Protein AF-A0A961RL19-F1 (afdb_monomer_lite)

Sequence (137 aa):
RSGDDAFRLDCMAASASDFARRLMLYKLRSKVDLSVEEQAEASVSWDMDPPGEDSLRDSRFAGVDVWRHYGAPEGGDDAGAWTALRIAHGVAEAGVDYEEGDAFPHDAGLDQTGGVSFRKGCFVGQEVVSRMQHRGT

pLDDT: mean 89.31, std 7.92, range [49.59, 96.88]

Structure (mmCIF, N/CA/C/O backbone):
data_AF-A0A961RL19-F1
#
_entry.id   AF-A0A961RL19-F1
#
loop_
_atom_site.group_PDB
_atom_site.id
_atom_site.type_symbol
_atom_site.label_atom_id
_atom_site.label_alt_id
_atom_site.label_comp_id
_atom_site.label_asym_id
_atom_site.label_entity_id
_atom_site.label_seq_id
_atom_site.pdbx_PDB_ins_code
_atom_site.Cartn_x
_atom_site.Cartn_y
_atom_site.Cartn_z
_atom_site.occupancy
_atom_site.B_iso_or_equiv
_atom_site.auth_seq_id
_atom_site.auth_comp_id
_atom_site.auth_asym_id
_atom_site.auth_atom_id
_atom_site.pdbx_PDB_model_num
ATOM 1 N N . ARG A 1 1 ? 7.633 -0.359 8.067 1.00 81.50 1 ARG A N 1
ATOM 2 C CA . ARG A 1 1 ? 7.845 0.252 9.407 1.00 81.50 1 ARG A CA 1
ATOM 3 C C . ARG A 1 1 ? 8.944 1.288 9.260 1.00 81.50 1 ARG A C 1
ATOM 5 O O . ARG A 1 1 ? 9.746 1.126 8.355 1.00 81.50 1 ARG A O 1
ATOM 12 N N . SER A 1 2 ? 8.958 2.332 10.078 1.00 83.50 2 SER A N 1
ATOM 13 C CA . SER A 1 2 ? 10.000 3.362 10.061 1.00 83.50 2 SER A CA 1
ATOM 14 C C . SER A 1 2 ? 10.554 3.477 11.476 1.00 83.50 2 SER A C 1
ATOM 16 O O . SER A 1 2 ? 9.979 4.179 12.300 1.00 83.50 2 SER A O 1
ATOM 18 N N . GLY A 1 3 ? 11.613 2.724 11.777 1.00 86.88 3 GLY A N 1
ATOM 19 C CA . GLY A 1 3 ? 12.056 2.507 13.157 1.00 86.88 3 GLY A CA 1
ATOM 20 C C . GLY A 1 3 ? 11.049 1.696 13.985 1.00 86.88 3 GLY A C 1
ATOM 21 O O . GLY A 1 3 ? 10.224 0.957 13.432 1.00 86.88 3 GLY A O 1
ATOM 22 N N . ASP A 1 4 ? 11.122 1.846 15.308 1.00 90.06 4 ASP A N 1
ATOM 23 C CA . ASP A 1 4 ? 10.375 1.013 16.261 1.00 90.06 4 ASP A CA 1
ATOM 24 C C . ASP A 1 4 ? 8.937 1.497 16.509 1.00 90.06 4 ASP A C 1
ATOM 26 O O . ASP A 1 4 ? 8.025 0.676 16.630 1.00 90.06 4 ASP A O 1
ATOM 30 N N . ASP A 1 5 ? 8.719 2.817 16.498 1.00 93.94 5 ASP A N 1
ATOM 31 C CA . ASP A 1 5 ? 7.471 3.452 16.954 1.00 93.94 5 ASP A CA 1
ATOM 32 C C . ASP A 1 5 ? 6.697 4.196 15.849 1.00 93.94 5 ASP A C 1
ATOM 34 O O . ASP A 1 5 ? 5.735 4.912 16.134 1.00 93.94 5 ASP A O 1
ATOM 38 N N . ALA A 1 6 ? 7.081 4.039 14.576 1.00 92.69 6 ALA A N 1
ATOM 39 C CA . ALA A 1 6 ? 6.427 4.736 13.468 1.00 92.69 6 ALA A CA 1
ATOM 40 C C . ALA A 1 6 ? 6.174 3.862 12.231 1.00 92.69 6 ALA A C 1
ATOM 42 O O . ALA A 1 6 ? 6.839 2.858 11.944 1.00 92.69 6 ALA A O 1
ATOM 43 N N . PHE A 1 7 ? 5.183 4.288 11.449 1.00 92.19 7 PHE A N 1
ATOM 44 C CA . PHE A 1 7 ? 4.818 3.696 10.168 1.00 92.19 7 PHE A CA 1
ATOM 45 C C . PHE A 1 7 ? 4.833 4.771 9.086 1.00 92.19 7 PHE A C 1
ATOM 47 O O . PHE A 1 7 ? 4.373 5.885 9.313 1.00 92.19 7 PHE A O 1
ATOM 54 N N . ARG A 1 8 ? 5.324 4.403 7.900 1.00 90.12 8 ARG A N 1
ATOM 55 C CA . ARG A 1 8 ? 5.086 5.144 6.660 1.00 90.12 8 ARG A CA 1
ATOM 56 C C . ARG A 1 8 ? 3.966 4.445 5.907 1.00 90.12 8 ARG A C 1
ATOM 58 O O . ARG A 1 8 ? 3.960 3.213 5.842 1.00 90.12 8 ARG A O 1
ATOM 65 N N . LEU A 1 9 ? 3.026 5.230 5.400 1.00 91.12 9 LEU A N 1
ATOM 66 C CA . LEU A 1 9 ? 1.918 4.756 4.584 1.00 91.12 9 LEU A CA 1
ATOM 67 C C . LEU A 1 9 ? 2.131 5.298 3.175 1.00 91.12 9 LEU A C 1
ATOM 69 O O . LEU A 1 9 ? 2.143 6.510 2.985 1.00 91.12 9 LEU A O 1
ATOM 73 N N . ASP A 1 10 ? 2.336 4.390 2.230 1.00 89.19 10 ASP A N 1
ATOM 74 C CA . ASP A 1 10 ? 2.457 4.703 0.810 1.00 89.19 10 ASP A CA 1
ATOM 75 C C . ASP A 1 10 ? 1.059 4.739 0.178 1.00 89.19 10 ASP A C 1
ATOM 77 O O . ASP A 1 10 ? 0.234 3.854 0.428 1.00 89.19 10 ASP A O 1
ATOM 81 N N . CYS A 1 11 ? 0.775 5.792 -0.585 1.00 89.19 11 CYS A N 1
ATOM 82 C CA . CYS A 1 11 ? -0.478 5.975 -1.308 1.00 89.19 11 CYS A CA 1
ATOM 83 C C . CYS A 1 11 ? -0.279 6.920 -2.499 1.00 89.19 11 CYS A C 1
ATOM 85 O O . CYS A 1 11 ? 0.706 7.656 -2.572 1.00 89.19 11 CYS A O 1
ATOM 87 N N . MET A 1 12 ? -1.248 6.932 -3.416 1.00 88.25 12 MET A N 1
ATOM 88 C CA . MET A 1 12 ? -1.246 7.862 -4.543 1.00 88.25 12 MET A CA 1
ATOM 89 C C . MET A 1 12 ? -1.200 9.315 -4.055 1.00 88.25 12 MET A C 1
ATOM 91 O O . MET A 1 12 ? -1.954 9.716 -3.165 1.00 88.25 12 MET A O 1
ATOM 95 N N . ALA A 1 13 ? -0.355 10.127 -4.694 1.00 87.56 13 ALA A N 1
ATOM 96 C CA . ALA A 1 13 ? -0.167 11.536 -4.347 1.00 87.56 13 ALA A CA 1
ATOM 97 C C . ALA A 1 13 ? -1.485 12.329 -4.351 1.00 87.56 13 ALA A C 1
ATOM 99 O O . ALA A 1 13 ? -1.741 13.131 -3.453 1.00 87.56 13 ALA A O 1
ATOM 100 N N . ALA A 1 14 ? -2.351 12.056 -5.332 1.00 88.12 14 ALA A N 1
ATOM 101 C CA . ALA A 1 14 ? -3.667 12.682 -5.450 1.00 88.12 14 ALA A CA 1
ATOM 102 C C . ALA A 1 14 ? -4.587 12.378 -4.249 1.00 88.12 14 ALA A C 1
ATOM 104 O O . ALA A 1 14 ? -5.420 13.208 -3.881 1.00 88.12 14 ALA A O 1
ATOM 105 N N . SER A 1 15 ? -4.398 11.228 -3.600 1.00 89.50 15 SER A N 1
ATOM 106 C CA . SER A 1 15 ? -5.262 10.712 -2.534 1.00 89.50 15 SER A CA 1
ATOM 107 C C . SER A 1 15 ? -4.730 11.018 -1.134 1.00 89.50 15 SER A C 1
ATOM 109 O O . SER A 1 15 ? -5.484 10.956 -0.161 1.00 89.50 15 SER A O 1
ATOM 111 N N . ALA A 1 16 ? -3.456 11.406 -1.006 1.00 90.56 16 ALA A N 1
ATOM 112 C CA . ALA A 1 16 ? -2.783 11.611 0.278 1.00 90.56 16 ALA A CA 1
ATOM 113 C C . ALA A 1 16 ? -3.530 12.580 1.212 1.00 90.56 16 ALA A C 1
ATOM 115 O O . ALA A 1 16 ? -3.692 12.311 2.405 1.00 90.56 16 ALA A O 1
ATOM 116 N N . SER A 1 17 ? -4.038 13.693 0.671 1.00 90.81 17 SER A N 1
ATOM 117 C CA . SER A 1 17 ? -4.744 14.706 1.467 1.00 90.81 17 SER A CA 1
ATOM 118 C C . SER A 1 17 ? -6.090 14.210 2.013 1.00 90.81 17 SER A C 1
ATOM 120 O O . SER A 1 17 ? -6.404 14.435 3.187 1.00 90.81 17 SER A O 1
ATOM 122 N N . ASP A 1 18 ? -6.880 13.508 1.194 1.00 92.12 18 ASP A N 1
ATOM 123 C CA . ASP A 1 18 ? -8.162 12.949 1.627 1.00 92.12 18 ASP A CA 1
ATOM 124 C C . ASP A 1 18 ? -7.952 11.767 2.577 1.00 92.12 18 ASP A C 1
ATOM 126 O O . ASP A 1 18 ? -8.620 11.670 3.608 1.00 92.12 18 ASP A O 1
ATOM 130 N N . PHE A 1 19 ? -6.954 10.924 2.303 1.00 92.19 19 PHE A N 1
ATOM 131 C CA . PHE A 1 19 ? -6.573 9.824 3.179 1.00 92.19 19 PHE A CA 1
ATOM 132 C C . PHE A 1 19 ? -6.173 10.320 4.576 1.00 92.19 19 PHE A C 1
ATOM 134 O O . PHE A 1 19 ? -6.718 9.846 5.579 1.00 92.19 19 PHE A O 1
ATOM 141 N N . ALA A 1 20 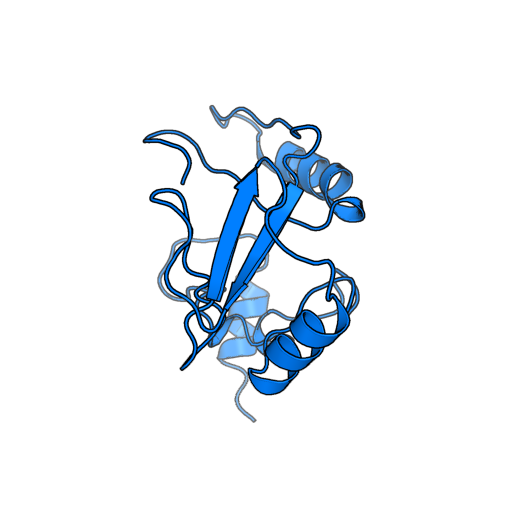? -5.313 11.341 4.662 1.00 93.25 20 ALA A N 1
ATOM 142 C CA . ALA A 1 20 ? -4.931 11.959 5.931 1.00 93.25 20 ALA A CA 1
ATOM 143 C C . ALA A 1 20 ? -6.144 12.541 6.676 1.00 93.25 20 ALA A C 1
ATOM 145 O O . ALA A 1 20 ? -6.303 12.313 7.879 1.00 93.25 20 ALA A O 1
ATOM 146 N N . ARG A 1 21 ? -7.049 13.230 5.966 1.00 93.19 21 ARG A N 1
ATOM 147 C CA . ARG A 1 21 ? -8.294 13.759 6.545 1.00 93.19 21 ARG A CA 1
ATOM 148 C C . ARG A 1 21 ? -9.162 12.645 7.135 1.00 93.19 21 ARG A C 1
ATOM 150 O O . ARG A 1 21 ? -9.652 12.792 8.254 1.00 93.19 21 ARG A O 1
ATOM 157 N N . ARG A 1 22 ? -9.331 11.523 6.426 1.00 93.38 22 ARG A N 1
ATOM 158 C CA . ARG A 1 22 ? -10.093 10.364 6.923 1.00 93.38 22 ARG A CA 1
ATOM 159 C C . ARG A 1 22 ? -9.450 9.762 8.169 1.00 93.38 22 ARG A C 1
ATOM 161 O O . ARG A 1 22 ? -10.167 9.482 9.124 1.00 93.38 22 ARG A O 1
ATOM 168 N N . LEU A 1 23 ? -8.123 9.621 8.212 1.00 94.06 23 LEU A N 1
ATOM 169 C CA . LEU A 1 23 ? -7.415 9.139 9.407 1.00 94.06 23 LEU A CA 1
ATOM 170 C C . LEU A 1 23 ? -7.617 10.064 10.618 1.00 94.06 23 LEU A C 1
ATOM 172 O O . LEU A 1 23 ? -7.813 9.575 11.733 1.00 94.06 23 LEU A O 1
ATOM 176 N N . MET A 1 24 ? -7.647 11.387 10.415 1.00 93.31 24 MET A N 1
ATOM 177 C CA . MET A 1 24 ? -7.900 12.351 11.496 1.00 93.31 24 MET A CA 1
ATOM 178 C C . MET A 1 24 ? -9.271 12.158 12.159 1.00 93.31 24 MET A C 1
ATOM 180 O O . MET A 1 24 ? -9.370 12.330 13.375 1.00 93.31 24 MET A O 1
ATOM 184 N N . LEU A 1 25 ? -10.301 11.733 11.414 1.00 92.00 25 LEU A N 1
ATOM 185 C CA . LEU A 1 25 ? -11.626 11.426 11.980 1.00 92.00 25 LEU A CA 1
ATOM 186 C C . LEU A 1 25 ? -11.561 10.312 13.040 1.00 92.00 25 LEU A C 1
ATOM 188 O O . LEU A 1 25 ? -12.334 10.324 13.997 1.00 92.00 25 LEU A O 1
ATOM 192 N N . TYR A 1 26 ? -10.617 9.377 12.899 1.00 91.31 26 TYR A N 1
ATOM 193 C CA . TYR A 1 26 ? -10.450 8.226 13.791 1.00 91.31 26 TYR A CA 1
ATOM 194 C C . TYR A 1 26 ? -9.340 8.407 14.844 1.00 91.31 26 TYR A C 1
ATOM 196 O O . TYR A 1 26 ? -9.173 7.544 15.707 1.00 91.31 26 TYR A O 1
ATOM 204 N N . LYS A 1 27 ? -8.598 9.525 14.836 1.00 91.38 27 LYS A N 1
ATOM 205 C CA . LYS A 1 27 ? -7.499 9.797 15.789 1.00 91.38 27 LYS A CA 1
ATOM 206 C C . LYS A 1 27 ? -7.985 10.150 17.207 1.00 91.38 27 LYS A C 1
ATOM 208 O O . LYS A 1 27 ? -7.171 10.212 18.124 1.00 91.38 27 LYS A O 1
ATOM 213 N N . LEU A 1 28 ? -9.279 10.394 17.438 1.00 88.62 28 LEU A N 1
ATOM 214 C CA . LEU A 1 28 ? -9.781 10.931 18.713 1.00 88.62 28 LEU A CA 1
ATOM 215 C C . LEU A 1 28 ? -9.279 10.138 19.941 1.00 88.62 28 LEU A C 1
ATOM 217 O O . LEU A 1 28 ? -9.651 8.986 20.150 1.00 88.62 28 LEU A O 1
ATOM 221 N N . ARG A 1 29 ? -8.482 10.807 20.792 1.00 89.75 29 ARG A N 1
ATOM 222 C CA . ARG A 1 29 ? -7.814 10.272 22.003 1.00 89.75 29 ARG A CA 1
ATOM 223 C C . ARG A 1 29 ? -6.699 9.240 21.765 1.00 89.75 29 ARG A C 1
ATOM 225 O O . ARG A 1 29 ? -6.123 8.754 22.736 1.00 89.75 29 ARG A O 1
ATOM 232 N N . SER A 1 30 ? -6.342 8.954 20.519 1.00 93.06 30 SER A N 1
ATOM 233 C CA . SER A 1 30 ? -5.154 8.171 20.175 1.00 93.06 30 SER A CA 1
ATOM 234 C C . SER A 1 30 ? -3.896 9.032 20.286 1.00 93.06 30 SER A C 1
ATOM 236 O O . SER A 1 30 ? -3.834 10.137 19.746 1.00 93.06 30 SER A O 1
ATOM 238 N N . LYS A 1 31 ? -2.872 8.515 20.972 1.00 93.75 31 LYS A N 1
ATOM 239 C CA . LYS A 1 31 ? -1.545 9.142 21.072 1.00 93.75 31 LYS A CA 1
ATOM 240 C C . LYS A 1 31 ? -0.713 8.820 19.827 1.00 93.75 31 LYS A C 1
ATOM 242 O O . LYS A 1 31 ? 0.227 8.040 19.898 1.00 93.75 31 LYS A O 1
ATOM 247 N N . VAL A 1 32 ? -1.124 9.352 18.682 1.00 94.06 32 VAL A N 1
ATOM 248 C CA . VAL A 1 32 ? -0.442 9.165 17.396 1.00 94.06 32 VAL A CA 1
ATOM 249 C C . VAL A 1 32 ? -0.384 10.489 16.661 1.00 94.06 32 VAL A C 1
ATOM 251 O O . VAL A 1 32 ? -1.381 11.208 16.638 1.00 94.06 32 VAL A O 1
ATOM 254 N N . ASP A 1 33 ? 0.743 10.809 16.041 1.00 92.88 33 ASP A N 1
ATOM 255 C CA . ASP A 1 33 ? 0.875 11.967 15.162 1.00 92.88 33 ASP A CA 1
ATOM 256 C C . ASP A 1 33 ? 0.759 11.547 13.699 1.00 92.88 33 ASP A C 1
ATOM 258 O O . ASP A 1 33 ? 1.154 10.449 13.318 1.00 92.88 33 ASP A O 1
ATOM 262 N N . LEU A 1 34 ? 0.112 12.401 12.906 1.00 92.88 34 LEU A N 1
ATOM 263 C CA . LEU A 1 34 ? -0.155 12.169 11.492 1.00 92.88 34 LEU A CA 1
ATOM 264 C C . LEU A 1 34 ? 0.399 13.369 10.731 1.00 92.88 34 LEU A C 1
ATOM 266 O O . LEU A 1 34 ? -0.053 14.493 10.958 1.00 92.88 34 LEU A O 1
ATOM 270 N N . SER A 1 35 ? 1.354 13.124 9.846 1.00 90.81 35 SER A N 1
ATOM 271 C CA . SER A 1 35 ? 1.907 14.105 8.918 1.00 90.81 35 SER A CA 1
ATOM 272 C C . SER A 1 35 ? 1.796 13.567 7.496 1.00 90.81 35 SER A C 1
ATOM 274 O O . SER A 1 35 ? 1.872 12.360 7.266 1.00 90.81 35 SER A O 1
ATOM 276 N N . VAL A 1 36 ? 1.583 14.477 6.548 1.00 89.06 36 VAL A N 1
ATOM 277 C CA . VAL A 1 36 ? 1.810 14.207 5.128 1.00 89.06 36 VAL A CA 1
ATOM 278 C C . VAL A 1 36 ? 3.190 14.769 4.826 1.00 89.06 36 VAL A C 1
ATOM 280 O O . VAL A 1 36 ? 3.419 15.959 5.030 1.00 89.06 36 VAL A O 1
ATOM 283 N N . GLU A 1 37 ? 4.110 13.905 4.422 1.00 82.50 37 GLU A N 1
ATOM 284 C CA . GLU A 1 37 ? 5.446 14.305 3.981 1.00 82.50 37 GLU A CA 1
ATOM 285 C C . GLU A 1 37 ? 5.342 14.800 2.528 1.00 82.50 37 GLU A C 1
ATOM 287 O O . GLU A 1 37 ? 4.740 14.118 1.693 1.00 82.50 37 GLU A O 1
ATOM 292 N N . GLU A 1 38 ? 5.907 15.970 2.211 1.00 70.31 38 GLU A N 1
ATOM 293 C CA . GLU A 1 38 ? 6.103 16.369 0.809 1.00 70.31 38 GLU A CA 1
ATOM 294 C C . GLU A 1 38 ? 7.153 15.431 0.185 1.00 70.31 38 GLU A C 1
ATOM 296 O O . GLU A 1 38 ? 8.207 15.186 0.769 1.00 70.31 38 GLU A O 1
ATOM 301 N N . GLN A 1 39 ? 6.791 14.816 -0.942 1.00 66.44 39 GLN A N 1
ATOM 302 C CA . GLN A 1 39 ? 7.215 13.474 -1.358 1.00 66.44 39 GLN A CA 1
ATOM 303 C C . GLN A 1 39 ? 8.728 13.202 -1.372 1.00 66.44 39 GLN A C 1
ATOM 305 O O . GLN A 1 39 ? 9.488 13.833 -2.102 1.00 66.44 39 GLN A O 1
ATOM 310 N N . ALA A 1 40 ? 9.127 12.123 -0.691 1.00 63.31 40 ALA A N 1
ATOM 311 C CA . ALA A 1 40 ? 10.192 11.272 -1.207 1.00 63.31 40 ALA A CA 1
ATOM 312 C C . ALA A 1 40 ? 9.639 10.556 -2.446 1.00 63.31 40 ALA A C 1
ATOM 314 O O . ALA A 1 40 ? 8.551 9.976 -2.377 1.00 63.31 40 ALA A O 1
ATOM 315 N N . GLU A 1 41 ? 10.343 10.615 -3.573 1.00 75.56 41 GLU A N 1
ATOM 316 C CA . GLU A 1 41 ? 9.932 9.867 -4.755 1.00 75.56 41 GLU A CA 1
ATOM 317 C C . GLU A 1 41 ? 9.985 8.368 -4.436 1.00 75.56 41 GLU A C 1
ATOM 319 O O . GLU A 1 41 ? 10.915 7.866 -3.795 1.00 75.56 41 GLU A O 1
ATOM 324 N N . ALA A 1 42 ? 8.926 7.658 -4.818 1.00 84.69 42 ALA A N 1
ATOM 325 C CA . ALA A 1 42 ? 8.875 6.214 -4.700 1.00 84.69 42 ALA A CA 1
ATOM 326 C C . ALA A 1 42 ? 9.333 5.615 -6.027 1.00 84.69 42 ALA A C 1
ATOM 328 O O . ALA A 1 42 ? 8.814 5.974 -7.083 1.00 84.69 42 ALA A O 1
ATOM 329 N N . SER A 1 43 ? 10.287 4.694 -5.972 1.00 88.50 43 SER A N 1
ATOM 330 C CA . SER A 1 43 ? 10.707 3.914 -7.132 1.00 88.50 43 SER A CA 1
ATOM 331 C C . SER A 1 43 ? 10.507 2.428 -6.872 1.00 88.50 43 SER A C 1
ATOM 333 O O . SER A 1 43 ? 10.406 1.967 -5.729 1.00 88.50 43 SER A O 1
ATOM 335 N N . VAL A 1 44 ? 10.405 1.679 -7.962 1.00 91.56 44 VAL A N 1
ATOM 336 C CA . VAL A 1 44 ? 10.240 0.231 -7.950 1.00 91.56 44 VAL A CA 1
ATOM 337 C C . VAL A 1 44 ? 11.333 -0.400 -8.792 1.00 91.56 44 VAL A C 1
ATOM 339 O O . VAL A 1 44 ? 11.693 0.123 -9.844 1.00 91.56 44 VAL A O 1
ATOM 342 N N . SER A 1 45 ? 11.850 -1.534 -8.338 1.00 91.81 45 SER A N 1
ATOM 343 C CA . SER A 1 45 ? 12.765 -2.361 -9.118 1.00 91.81 45 SER A CA 1
ATOM 344 C C . SER A 1 45 ? 12.320 -3.817 -9.096 1.00 91.81 45 SER A C 1
ATOM 346 O O . SER A 1 45 ? 11.715 -4.286 -8.132 1.00 91.81 45 SER A O 1
ATOM 348 N N . TRP A 1 46 ? 12.595 -4.527 -10.182 1.00 93.00 46 TRP A N 1
ATOM 349 C CA . TRP A 1 46 ? 12.303 -5.947 -10.352 1.00 93.00 46 TRP A CA 1
ATOM 350 C C . TRP A 1 46 ? 13.387 -6.575 -11.232 1.00 93.00 46 TRP A C 1
ATOM 352 O O . TRP A 1 46 ? 14.157 -5.856 -11.869 1.00 93.00 46 TRP A O 1
ATOM 362 N N . ASP A 1 47 ? 13.480 -7.906 -11.230 1.00 86.12 47 ASP A N 1
ATOM 363 C CA . ASP A 1 47 ? 14.511 -8.676 -11.954 1.00 86.12 47 ASP A CA 1
ATOM 364 C C . ASP A 1 47 ? 15.963 -8.306 -11.593 1.00 86.12 47 ASP A C 1
ATOM 366 O O . ASP A 1 47 ? 16.904 -8.542 -12.353 1.00 86.12 47 ASP A O 1
ATOM 370 N N . MET A 1 48 ? 16.158 -7.741 -10.404 1.00 83.00 48 MET A N 1
ATOM 371 C CA . MET A 1 48 ? 17.462 -7.366 -9.878 1.00 83.00 48 MET A CA 1
ATOM 372 C C . MET A 1 48 ? 17.496 -7.498 -8.357 1.00 83.00 48 MET A C 1
ATOM 374 O O . MET A 1 48 ? 16.459 -7.480 -7.687 1.00 83.00 48 MET A O 1
ATOM 378 N N . ASP A 1 49 ? 18.709 -7.622 -7.824 1.00 83.19 49 ASP A N 1
ATOM 379 C CA . ASP A 1 49 ? 18.949 -7.587 -6.385 1.00 83.19 49 ASP A CA 1
ATOM 380 C C . ASP A 1 49 ? 18.474 -6.249 -5.786 1.00 83.19 49 ASP A C 1
ATOM 382 O O . ASP A 1 49 ? 18.447 -5.229 -6.488 1.00 83.19 49 ASP A O 1
ATOM 386 N N . PRO A 1 50 ? 18.087 -6.226 -4.495 1.00 80.81 50 PRO A N 1
ATOM 387 C CA . PRO A 1 50 ? 17.678 -4.994 -3.837 1.00 80.81 50 PRO A CA 1
ATOM 388 C C . PRO A 1 50 ? 18.810 -3.951 -3.924 1.00 80.81 50 PRO A C 1
ATOM 390 O O . PRO A 1 50 ? 19.931 -4.240 -3.498 1.00 80.81 50 PRO A O 1
ATOM 393 N N . PRO A 1 51 ? 18.548 -2.743 -4.457 1.00 74.69 51 PRO A N 1
ATOM 394 C CA . PRO A 1 51 ? 19.562 -1.708 -4.642 1.00 74.69 51 PRO A CA 1
ATOM 395 C C . PRO A 1 51 ? 20.132 -1.156 -3.326 1.00 74.69 51 PRO A C 1
ATOM 397 O O . PRO A 1 51 ? 21.204 -0.557 -3.346 1.00 74.69 51 PRO A O 1
ATOM 400 N N . GLY A 1 52 ? 19.474 -1.370 -2.178 1.00 79.94 52 GLY A N 1
ATOM 401 C CA . GLY A 1 52 ? 19.988 -0.936 -0.879 1.00 79.94 52 GLY A CA 1
ATOM 402 C C . GLY A 1 52 ? 19.410 -1.694 0.316 1.00 79.94 52 GLY A C 1
ATOM 403 O O . GLY A 1 52 ? 18.460 -2.465 0.197 1.00 79.94 52 GLY A O 1
ATOM 404 N N . GLU A 1 53 ? 19.980 -1.454 1.501 1.00 79.81 53 GLU A N 1
ATOM 405 C CA . GLU A 1 53 ? 19.534 -2.085 2.758 1.00 79.81 53 GLU A CA 1
ATOM 406 C C . GLU A 1 53 ? 18.106 -1.674 3.161 1.00 79.81 53 GLU A C 1
ATOM 408 O O . GLU A 1 53 ? 17.402 -2.443 3.814 1.00 79.81 53 GLU A O 1
ATOM 413 N N . ASP A 1 54 ? 17.658 -0.493 2.723 1.00 85.12 54 ASP A N 1
ATOM 414 C CA . ASP A 1 54 ? 16.319 0.043 2.997 1.00 85.12 54 ASP A CA 1
ATOM 415 C C . ASP A 1 54 ? 15.256 -0.397 1.968 1.00 85.12 54 ASP A C 1
ATOM 417 O O . ASP A 1 54 ? 14.092 0.007 2.061 1.00 85.12 54 ASP A O 1
ATOM 421 N N . SER A 1 55 ? 15.625 -1.227 0.985 1.00 89.00 55 SER A N 1
ATOM 422 C CA . SER A 1 55 ? 14.696 -1.752 -0.018 1.00 89.00 55 SER A CA 1
ATOM 423 C C . SER A 1 55 ? 13.622 -2.631 0.628 1.00 89.00 55 SER A C 1
ATOM 425 O O . SER A 1 55 ? 13.906 -3.631 1.290 1.00 89.00 55 SER A O 1
ATOM 427 N N . LEU A 1 56 ? 12.353 -2.292 0.398 1.00 91.00 56 LEU A N 1
ATOM 428 C CA . LEU A 1 56 ? 11.221 -3.041 0.941 1.00 91.00 56 LEU A CA 1
ATOM 429 C C . LEU A 1 56 ? 10.660 -3.993 -0.109 1.00 91.00 56 LEU A C 1
ATOM 431 O O . LEU A 1 56 ? 10.220 -3.559 -1.170 1.00 91.00 56 LEU A O 1
ATOM 435 N N . ARG A 1 57 ? 10.611 -5.290 0.197 1.00 92.31 57 ARG A N 1
ATOM 436 C CA . ARG A 1 57 ? 9.982 -6.273 -0.694 1.00 92.31 57 ARG A CA 1
ATOM 437 C C . ARG A 1 57 ? 8.482 -5.996 -0.829 1.00 92.31 57 ARG A C 1
ATOM 439 O O . ARG A 1 57 ? 7.776 -5.926 0.180 1.00 92.31 57 ARG A O 1
ATOM 446 N N . ASP A 1 58 ? 7.990 -5.882 -2.058 1.00 93.88 58 ASP A N 1
ATOM 447 C CA . ASP A 1 58 ? 6.567 -5.737 -2.354 1.00 93.88 58 ASP A CA 1
ATOM 448 C C . ASP A 1 58 ? 5.885 -7.109 -2.288 1.00 93.88 58 ASP A C 1
ATOM 450 O O . ASP A 1 58 ? 5.993 -7.938 -3.191 1.00 93.88 58 ASP A O 1
ATOM 454 N N . SER A 1 59 ? 5.170 -7.361 -1.192 1.00 92.56 59 SER A N 1
ATOM 455 C CA . SER A 1 59 ? 4.514 -8.648 -0.947 1.00 92.56 59 SER A CA 1
ATOM 456 C C . SER A 1 59 ? 3.309 -8.920 -1.848 1.00 92.56 59 SER A C 1
ATOM 458 O O . SER A 1 59 ? 2.745 -10.010 -1.764 1.00 92.56 59 SER A O 1
ATOM 460 N N . ARG A 1 60 ? 2.884 -7.957 -2.681 1.00 94.62 60 ARG A N 1
ATOM 461 C CA . ARG A 1 60 ? 1.770 -8.153 -3.620 1.00 94.62 60 ARG A CA 1
ATOM 462 C C . ARG A 1 60 ? 2.148 -9.086 -4.766 1.00 94.62 60 ARG A C 1
ATOM 464 O O . ARG A 1 60 ? 1.270 -9.714 -5.346 1.00 94.62 60 ARG A O 1
ATOM 471 N N . PHE A 1 61 ? 3.438 -9.199 -5.074 1.00 94.88 61 PHE A N 1
ATOM 472 C CA . PHE A 1 61 ? 3.928 -10.017 -6.172 1.00 94.88 61 PHE A CA 1
ATOM 473 C C . PHE A 1 61 ? 4.307 -11.420 -5.700 1.00 94.88 61 PHE A C 1
ATOM 475 O O . PHE A 1 61 ? 5.182 -11.612 -4.855 1.00 94.88 61 PHE A O 1
ATOM 482 N N . ALA A 1 62 ? 3.658 -12.424 -6.287 1.00 89.44 62 ALA A N 1
ATOM 483 C CA . ALA A 1 62 ? 4.041 -13.820 -6.137 1.00 89.44 62 ALA A CA 1
ATOM 484 C C . ALA A 1 62 ? 4.940 -14.251 -7.307 1.00 89.44 62 ALA A C 1
ATOM 486 O O . ALA A 1 62 ? 4.624 -13.996 -8.470 1.00 89.44 62 ALA A O 1
ATOM 487 N N . GLY A 1 63 ? 6.040 -14.944 -7.000 1.00 89.12 63 GLY A N 1
ATOM 488 C CA . GLY A 1 63 ? 6.921 -15.563 -8.002 1.00 89.12 63 GLY A CA 1
ATOM 489 C C . GLY A 1 63 ? 7.930 -14.630 -8.678 1.00 89.12 63 GLY A C 1
ATOM 490 O O . GLY A 1 63 ? 8.742 -15.116 -9.457 1.00 89.12 63 GLY A O 1
ATOM 491 N N . VAL A 1 64 ? 7.917 -13.336 -8.357 1.00 93.50 64 VAL A N 1
ATOM 492 C CA . VAL A 1 64 ? 8.917 -12.351 -8.787 1.00 93.50 64 VAL A CA 1
ATOM 493 C C . VAL A 1 64 ? 9.295 -11.480 -7.594 1.00 93.50 64 VAL A C 1
ATOM 495 O O . VAL A 1 64 ? 8.442 -11.143 -6.770 1.00 93.50 64 VAL A O 1
ATOM 498 N N . ASP A 1 65 ? 10.577 -11.147 -7.483 1.00 93.44 65 ASP A N 1
ATOM 499 C CA . ASP A 1 65 ? 11.053 -10.222 -6.464 1.00 93.44 65 ASP A CA 1
ATOM 500 C C . ASP A 1 65 ? 10.920 -8.791 -6.978 1.00 93.44 65 ASP A C 1
ATOM 502 O O . ASP A 1 65 ? 11.606 -8.369 -7.908 1.00 93.44 65 ASP A O 1
ATOM 506 N N . VAL A 1 66 ? 9.993 -8.062 -6.360 1.00 95.00 66 VAL A N 1
ATOM 507 C CA . VAL A 1 66 ? 9.769 -6.636 -6.589 1.00 95.00 66 VAL A CA 1
ATOM 508 C C . VAL A 1 66 ? 10.145 -5.891 -5.321 1.00 95.00 66 VAL A C 1
ATOM 510 O O . VAL A 1 66 ? 9.751 -6.277 -4.216 1.00 95.00 66 VAL A O 1
ATOM 513 N N . TRP A 1 67 ? 10.892 -4.809 -5.480 1.00 93.62 67 TRP A N 1
ATOM 514 C CA . TRP A 1 67 ? 11.388 -3.984 -4.392 1.00 93.62 67 TRP A CA 1
ATOM 515 C C . TRP A 1 67 ? 10.881 -2.554 -4.537 1.00 93.62 67 TRP A C 1
ATOM 517 O O . TRP A 1 67 ? 10.862 -2.002 -5.633 1.00 93.62 67 TRP A O 1
ATOM 527 N N . ARG A 1 68 ? 10.480 -1.957 -3.415 1.00 91.69 68 ARG A N 1
ATOM 528 C CA . ARG A 1 68 ? 10.080 -0.556 -3.281 1.00 91.69 68 ARG A CA 1
ATOM 529 C C . ARG A 1 68 ? 11.171 0.232 -2.578 1.00 91.69 68 ARG A C 1
ATOM 531 O O . ARG A 1 68 ? 11.675 -0.208 -1.540 1.00 91.69 68 ARG A O 1
ATOM 538 N N . HIS A 1 69 ? 11.437 1.426 -3.090 1.00 88.06 69 HIS A N 1
ATOM 539 C CA . HIS A 1 69 ? 12.420 2.363 -2.551 1.00 88.06 69 HIS A CA 1
ATOM 540 C C . HIS A 1 69 ? 11.761 3.718 -2.355 1.00 88.06 69 HIS A C 1
ATOM 542 O O . HIS A 1 69 ? 10.938 4.135 -3.166 1.00 88.06 69 HIS A O 1
ATOM 548 N N . TYR A 1 70 ? 12.125 4.404 -1.277 1.00 86.31 70 TYR A N 1
ATOM 549 C CA . TYR A 1 70 ? 11.586 5.717 -0.934 1.00 86.31 70 TYR A CA 1
ATOM 550 C C . TYR A 1 70 ? 12.756 6.673 -0.735 1.00 86.31 70 TYR A C 1
ATOM 552 O O . TYR A 1 70 ? 13.536 6.493 0.202 1.00 86.31 70 TYR A O 1
ATOM 560 N N . GLY A 1 71 ? 12.890 7.677 -1.596 1.00 81.62 71 GLY A N 1
ATOM 561 C CA . GLY A 1 71 ? 14.036 8.582 -1.573 1.00 81.62 71 GLY A CA 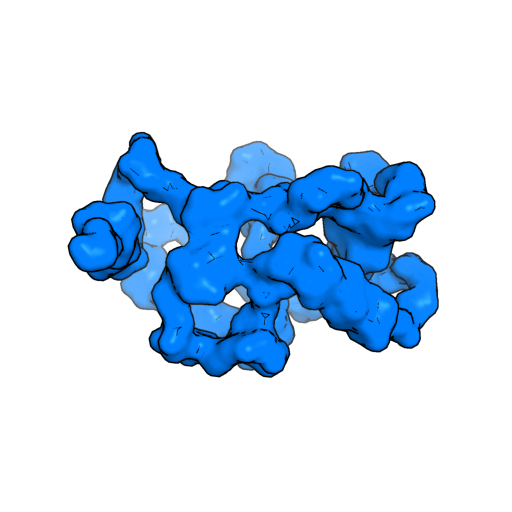1
ATOM 562 C C . GLY A 1 71 ? 14.239 9.284 -2.908 1.00 81.62 71 GLY A C 1
ATOM 563 O O . GLY A 1 71 ? 13.274 9.607 -3.590 1.00 81.62 71 GLY A O 1
ATOM 564 N N . ALA A 1 72 ? 15.494 9.546 -3.272 1.00 69.50 72 ALA A N 1
ATOM 565 C CA . ALA A 1 72 ? 15.796 9.995 -4.626 1.00 69.50 72 ALA A CA 1
ATOM 566 C C . ALA A 1 72 ? 15.475 8.855 -5.611 1.00 69.50 72 ALA A C 1
ATOM 568 O O . ALA A 1 72 ? 15.833 7.709 -5.325 1.00 69.50 72 ALA A O 1
ATOM 569 N N . PRO A 1 73 ? 14.804 9.137 -6.739 1.00 67.75 73 PRO A N 1
ATOM 570 C CA . PRO A 1 73 ? 14.533 8.117 -7.741 1.00 67.75 73 PRO A CA 1
ATOM 571 C C . PRO A 1 73 ? 15.862 7.580 -8.281 1.00 67.75 73 PRO A C 1
ATOM 573 O O . PRO A 1 73 ? 16.756 8.343 -8.653 1.00 67.75 73 PRO A O 1
ATOM 576 N N . GLU A 1 74 ? 15.984 6.263 -8.364 1.00 66.12 74 GLU A N 1
ATOM 577 C CA . GLU A 1 74 ? 17.078 5.617 -9.080 1.00 66.12 74 GLU A CA 1
ATOM 578 C C . GLU A 1 74 ? 16.485 4.796 -10.226 1.00 66.12 74 GLU A C 1
ATOM 580 O O . GLU A 1 74 ? 15.577 3.994 -10.018 1.00 66.12 74 GLU A O 1
ATOM 585 N N . GLY A 1 75 ? 16.987 5.008 -11.445 1.00 70.31 75 GLY A N 1
ATOM 586 C CA . GLY A 1 75 ? 16.563 4.263 -12.632 1.00 70.31 75 GLY A CA 1
ATOM 587 C C . GLY A 1 75 ? 15.874 5.107 -13.705 1.00 70.31 75 GLY A C 1
ATOM 588 O O . GLY A 1 75 ? 15.957 6.335 -13.716 1.00 70.31 75 GLY A O 1
ATOM 589 N N . GLY A 1 76 ? 15.265 4.416 -14.668 1.00 74.19 76 GLY A N 1
ATOM 590 C CA . GLY A 1 76 ? 14.516 5.024 -15.767 1.00 74.19 76 GLY A CA 1
ATOM 591 C C . GLY A 1 76 ? 13.018 5.098 -15.473 1.00 74.19 76 GLY A C 1
ATOM 592 O O . GLY A 1 76 ? 12.484 4.279 -14.730 1.00 74.19 76 GLY A O 1
ATOM 593 N N . ASP A 1 77 ? 12.340 6.059 -16.096 1.00 79.31 77 ASP A N 1
ATOM 594 C CA . ASP A 1 77 ? 10.880 6.172 -16.068 1.00 79.31 77 ASP A CA 1
ATOM 595 C C . ASP A 1 77 ? 10.264 5.260 -17.142 1.00 79.31 77 ASP A C 1
ATOM 597 O O . ASP A 1 77 ? 10.081 5.661 -18.292 1.00 79.31 77 ASP A O 1
ATOM 601 N N . ASP A 1 78 ? 10.009 3.999 -16.781 1.00 88.75 78 ASP A N 1
ATOM 602 C CA . ASP A 1 78 ? 9.270 3.049 -17.623 1.00 88.75 78 ASP A CA 1
ATOM 603 C C . ASP A 1 78 ? 7.964 2.610 -16.947 1.00 88.75 78 ASP A C 1
ATOM 605 O O . ASP A 1 78 ? 7.768 1.464 -16.526 1.00 88.75 78 ASP A O 1
ATOM 609 N N . ALA A 1 79 ? 7.030 3.560 -16.852 1.00 88.44 79 ALA A N 1
ATOM 610 C CA . ALA A 1 79 ? 5.679 3.315 -16.352 1.00 88.44 79 ALA A CA 1
ATOM 611 C C . ALA A 1 79 ? 4.929 2.215 -17.138 1.00 88.44 79 ALA A C 1
ATOM 613 O O . ALA A 1 79 ? 4.042 1.544 -16.594 1.00 88.44 79 ALA A O 1
ATOM 614 N N . GLY A 1 80 ? 5.283 2.009 -18.413 1.00 94.31 80 GLY A N 1
ATOM 615 C CA . GLY A 1 80 ? 4.708 0.971 -19.264 1.00 94.31 80 GLY A CA 1
ATOM 616 C C . GLY A 1 80 ? 5.124 -0.428 -18.817 1.00 94.31 80 GLY A C 1
ATOM 617 O O . GLY A 1 80 ? 4.262 -1.288 -18.621 1.00 94.31 80 GLY A O 1
ATOM 618 N N . ALA A 1 81 ? 6.421 -0.643 -18.592 1.00 94.69 81 ALA A N 1
ATOM 619 C CA . ALA A 1 81 ? 6.942 -1.908 -18.083 1.00 94.69 81 ALA A CA 1
ATOM 620 C C . ALA A 1 81 ? 6.422 -2.217 -16.672 1.00 94.69 81 ALA A C 1
ATOM 622 O O . ALA A 1 81 ? 6.013 -3.351 -16.414 1.00 94.69 81 ALA A O 1
ATOM 623 N N . TRP A 1 82 ? 6.328 -1.209 -15.795 1.00 93.94 82 TRP A N 1
ATOM 624 C CA . TRP A 1 82 ? 5.703 -1.375 -14.477 1.00 93.94 82 TRP A CA 1
ATOM 625 C C . TRP A 1 82 ? 4.247 -1.848 -14.581 1.00 93.94 82 TRP A C 1
ATOM 627 O O . TRP A 1 82 ? 3.834 -2.798 -13.913 1.00 93.94 82 TRP A O 1
ATOM 637 N N . THR A 1 83 ? 3.465 -1.218 -15.459 1.00 95.94 83 THR A N 1
ATOM 638 C CA . THR A 1 83 ? 2.063 -1.592 -15.685 1.00 95.94 83 THR A CA 1
ATOM 639 C C . THR A 1 83 ? 1.945 -3.009 -16.246 1.00 95.94 83 THR A C 1
ATOM 641 O O . THR A 1 83 ? 1.124 -3.792 -15.770 1.00 95.94 83 THR A O 1
ATOM 644 N N . ALA A 1 84 ? 2.791 -3.379 -17.211 1.00 96.56 84 ALA A N 1
ATOM 645 C CA . ALA A 1 84 ? 2.809 -4.725 -17.776 1.00 96.56 84 ALA A CA 1
ATOM 646 C C . ALA A 1 84 ? 3.147 -5.793 -16.720 1.00 96.56 84 ALA A C 1
ATOM 648 O O . ALA A 1 84 ? 2.477 -6.826 -16.668 1.00 96.56 84 ALA A O 1
ATOM 649 N N . LEU A 1 85 ? 4.128 -5.526 -15.849 1.00 96.50 85 LEU A N 1
ATOM 650 C CA . LEU A 1 85 ? 4.492 -6.410 -14.741 1.00 96.50 85 LEU A CA 1
ATOM 651 C C . LEU A 1 85 ? 3.316 -6.601 -13.774 1.00 96.50 85 LEU A C 1
ATOM 653 O O . LEU A 1 85 ? 2.957 -7.734 -13.451 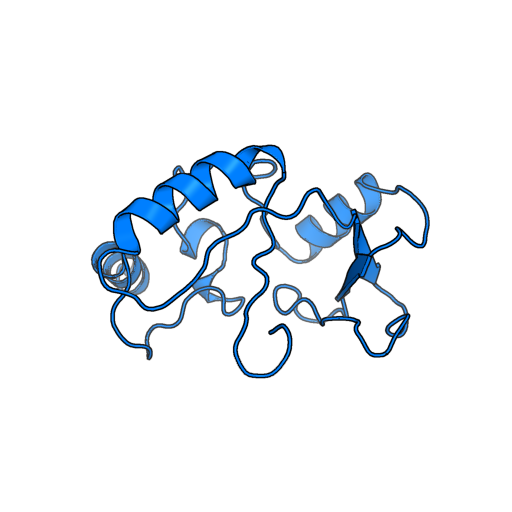1.00 96.50 85 LEU A O 1
ATOM 657 N N . ARG A 1 86 ? 2.671 -5.509 -13.344 1.00 96.88 86 ARG A N 1
ATOM 658 C CA . ARG A 1 86 ? 1.491 -5.569 -12.466 1.00 96.88 86 ARG A CA 1
ATOM 659 C C . ARG A 1 86 ? 0.375 -6.421 -13.061 1.00 96.88 86 ARG A C 1
ATOM 661 O O . ARG A 1 86 ? -0.125 -7.317 -12.384 1.00 96.88 86 ARG A O 1
ATOM 668 N N . ILE A 1 87 ? 0.032 -6.193 -14.330 1.00 96.31 87 ILE A N 1
ATOM 669 C CA . ILE A 1 87 ? -1.010 -6.953 -15.034 1.00 96.31 87 ILE A CA 1
ATOM 670 C C . ILE A 1 87 ? -0.644 -8.439 -15.111 1.00 96.31 87 ILE A C 1
ATOM 672 O O . ILE A 1 87 ? -1.480 -9.289 -14.805 1.00 96.31 87 ILE A O 1
ATOM 676 N N . ALA A 1 88 ? 0.601 -8.765 -15.473 1.00 96.38 88 ALA A N 1
ATOM 677 C CA . ALA A 1 88 ? 1.060 -10.149 -15.594 1.00 96.38 88 ALA A CA 1
ATOM 678 C C . ALA A 1 88 ? 0.974 -10.931 -14.270 1.00 96.38 88 ALA A C 1
ATOM 680 O O . ALA A 1 88 ? 0.751 -12.141 -14.288 1.00 96.38 88 ALA A O 1
ATOM 681 N N . HIS A 1 89 ? 1.109 -10.241 -13.134 1.00 95.62 89 HIS A N 1
ATOM 682 C CA . HIS A 1 89 ? 1.037 -10.831 -11.794 1.00 95.62 89 HIS A CA 1
ATOM 683 C C . HIS A 1 89 ? -0.298 -10.583 -11.070 1.00 95.62 89 HIS A C 1
ATOM 685 O O . HIS A 1 89 ? -0.430 -10.956 -9.906 1.00 95.62 89 HIS A O 1
ATOM 691 N N . GLY A 1 90 ? -1.294 -9.985 -11.734 1.00 94.69 90 GLY A N 1
ATOM 692 C CA . GLY A 1 90 ? -2.614 -9.730 -11.149 1.00 94.69 90 GLY A CA 1
ATOM 693 C C . GLY A 1 90 ? -2.611 -8.718 -9.995 1.00 94.69 90 GLY A C 1
ATOM 694 O O . GLY A 1 90 ? -3.448 -8.813 -9.101 1.00 94.69 90 GLY A O 1
ATOM 695 N N . VAL A 1 91 ? -1.674 -7.766 -9.990 1.00 95.94 91 VAL A N 1
ATOM 696 C CA . VAL A 1 91 ? -1.555 -6.728 -8.954 1.00 95.94 91 VAL A CA 1
ATOM 697 C C . VAL A 1 91 ? -2.306 -5.467 -9.382 1.00 95.94 91 VAL A C 1
ATOM 699 O O . VAL A 1 91 ? -1.808 -4.681 -10.190 1.00 95.94 91 VAL A O 1
ATOM 702 N N . ALA A 1 92 ? -3.491 -5.255 -8.811 1.00 95.38 92 ALA A N 1
ATOM 703 C CA . ALA A 1 92 ? -4.311 -4.076 -9.080 1.00 95.38 92 ALA A CA 1
ATOM 704 C C . ALA A 1 92 ? -3.903 -2.860 -8.221 1.00 95.38 92 ALA A C 1
ATOM 706 O O . ALA A 1 92 ? -3.543 -2.999 -7.048 1.00 95.38 92 ALA A O 1
ATOM 707 N N . GLU A 1 93 ? -4.000 -1.658 -8.788 1.00 93.44 93 GLU A N 1
ATOM 708 C CA . GLU A 1 93 ? -3.774 -0.375 -8.117 1.00 93.44 93 GLU A CA 1
ATOM 709 C C . GLU A 1 93 ? -4.980 0.561 -8.291 1.00 93.44 93 GLU A C 1
ATOM 711 O O . GLU A 1 93 ? -5.437 0.833 -9.403 1.00 93.44 93 GLU A O 1
ATOM 716 N N . ALA A 1 94 ? -5.497 1.076 -7.170 1.00 92.06 94 ALA A N 1
ATOM 717 C CA . ALA A 1 94 ? -6.591 2.045 -7.170 1.00 92.06 94 ALA A CA 1
ATOM 718 C C . ALA A 1 94 ? -6.176 3.362 -7.853 1.00 92.06 94 ALA A C 1
ATOM 720 O O . ALA A 1 94 ? -5.020 3.778 -7.772 1.00 92.06 94 ALA A O 1
ATOM 721 N N . GLY A 1 95 ? -7.126 4.014 -8.521 1.00 91.31 95 GLY A N 1
ATOM 722 C CA . GLY A 1 95 ? -6.910 5.213 -9.335 1.00 91.31 95 GLY A CA 1
ATOM 723 C C . GLY A 1 95 ? -6.312 4.937 -10.720 1.00 91.31 95 GLY A C 1
ATOM 724 O O . GLY A 1 95 ? -6.289 5.839 -11.554 1.00 91.31 95 GLY A O 1
ATOM 725 N N . VAL A 1 96 ? -5.852 3.707 -10.980 1.00 92.25 96 VAL A N 1
ATOM 726 C CA . VAL A 1 96 ? -5.349 3.267 -12.292 1.00 92.25 96 VAL A CA 1
ATOM 727 C C . VAL A 1 96 ? -6.223 2.152 -12.855 1.00 92.25 96 VAL A C 1
ATOM 729 O O . VAL A 1 96 ? -6.737 2.279 -13.963 1.00 92.25 96 VAL A O 1
ATOM 732 N N . ASP A 1 97 ? -6.421 1.080 -12.087 1.00 94.81 97 ASP A N 1
ATOM 733 C CA . ASP A 1 97 ? -7.149 -0.108 -12.545 1.00 94.81 97 ASP A CA 1
ATOM 734 C C . ASP A 1 97 ? -8.628 -0.092 -12.121 1.00 94.81 97 ASP A C 1
ATOM 736 O O . ASP A 1 97 ? -9.465 -0.747 -12.741 1.00 94.81 97 ASP A O 1
ATOM 740 N N . TYR A 1 98 ? -8.957 0.652 -11.062 1.00 94.19 98 TYR A N 1
ATOM 741 C CA . TYR A 1 98 ? -10.316 0.841 -10.550 1.00 94.19 98 TYR A CA 1
ATOM 742 C C . TYR A 1 98 ? -10.421 2.131 -9.725 1.00 94.19 98 TYR A C 1
ATOM 744 O O . TYR A 1 98 ? -9.432 2.596 -9.157 1.00 94.19 98 TYR A O 1
ATOM 752 N N . GLU A 1 99 ? -11.623 2.697 -9.629 1.00 93.38 99 GLU A N 1
ATOM 753 C CA . GLU A 1 99 ? -11.883 3.914 -8.852 1.00 93.38 99 GLU A CA 1
ATOM 754 C C . GLU A 1 99 ? -11.826 3.660 -7.336 1.00 93.38 99 GLU A C 1
ATOM 756 O O . GLU A 1 99 ? -12.229 2.609 -6.824 1.00 93.38 99 GLU A O 1
ATOM 761 N N . GLU A 1 100 ? -11.334 4.642 -6.579 1.00 89.62 100 GLU A N 1
ATOM 762 C CA . GLU A 1 100 ? -11.263 4.532 -5.122 1.00 89.62 100 GLU A CA 1
ATOM 763 C C . GLU A 1 100 ? -12.657 4.429 -4.489 1.00 89.62 100 GLU A C 1
ATOM 765 O O . GLU A 1 100 ? -13.477 5.337 -4.586 1.00 89.62 100 GLU A O 1
ATOM 770 N N . GLY A 1 101 ? -12.896 3.345 -3.747 1.00 89.00 101 GLY A N 1
ATOM 771 C CA . GLY A 1 101 ? -14.175 3.092 -3.078 1.00 89.00 101 GLY A CA 1
ATOM 772 C C . GLY A 1 101 ? -15.164 2.246 -3.883 1.00 89.00 101 GLY A C 1
ATOM 773 O O . GLY A 1 101 ? -16.162 1.819 -3.304 1.00 89.00 101 GLY A O 1
ATOM 774 N N . ASP A 1 102 ? -14.855 1.932 -5.144 1.00 92.44 102 ASP A N 1
ATOM 775 C CA . ASP A 1 102 ? -15.745 1.171 -6.033 1.00 92.44 102 ASP A CA 1
ATOM 776 C C . ASP A 1 102 ? -15.471 -0.342 -6.054 1.00 92.44 102 ASP A C 1
ATOM 778 O O . ASP A 1 102 ? -16.268 -1.107 -6.595 1.00 92.44 102 ASP A O 1
ATOM 782 N N . ALA A 1 103 ? -14.376 -0.796 -5.437 1.00 93.31 103 ALA A N 1
ATOM 783 C CA . ALA A 1 103 ? -13.989 -2.205 -5.382 1.00 93.31 103 ALA A CA 1
ATOM 784 C C . ALA A 1 103 ? -13.977 -2.751 -3.948 1.00 93.31 103 ALA A C 1
ATOM 786 O O . ALA A 1 103 ? -13.559 -2.073 -3.000 1.00 93.31 103 ALA A O 1
ATOM 787 N N . PHE A 1 104 ? -14.370 -4.015 -3.784 1.00 94.00 104 PHE A N 1
ATOM 788 C CA . PHE A 1 104 ? -14.097 -4.758 -2.560 1.00 94.00 104 PHE A CA 1
ATOM 789 C C . PHE A 1 104 ? -12.645 -5.254 -2.553 1.00 94.00 104 PHE A C 1
ATOM 791 O O . PHE A 1 104 ? -12.066 -5.487 -3.613 1.00 94.00 104 PHE A O 1
ATOM 798 N N . PRO A 1 105 ? -12.042 -5.499 -1.372 1.00 94.69 105 PRO A N 1
ATOM 799 C CA . PRO A 1 105 ? -10.687 -6.047 -1.302 1.00 94.69 105 PRO A CA 1
ATOM 800 C C . PRO A 1 105 ? -10.492 -7.337 -2.114 1.00 94.69 105 PRO A C 1
ATOM 802 O O . PRO A 1 105 ? -9.418 -7.546 -2.666 1.00 94.69 105 PRO A O 1
ATOM 805 N N . HIS A 1 106 ? -11.532 -8.168 -2.215 1.00 94.69 106 HIS A N 1
ATOM 806 C CA . HIS A 1 106 ? -11.558 -9.391 -3.024 1.00 94.69 106 HIS A CA 1
ATOM 807 C C . HIS A 1 106 ? -11.491 -9.132 -4.530 1.00 94.69 106 HIS A C 1
ATOM 809 O O . HIS A 1 106 ? -10.829 -9.884 -5.238 1.00 94.69 106 HIS A O 1
ATOM 815 N N . ASP A 1 107 ? -12.125 -8.062 -5.017 1.00 94.50 107 ASP A N 1
ATOM 816 C CA . ASP A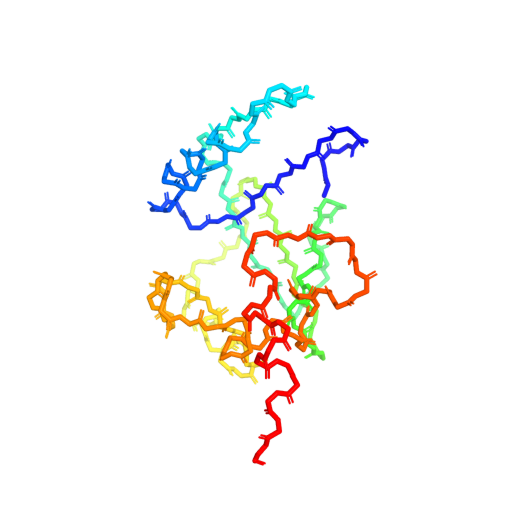 1 107 ? -12.100 -7.700 -6.442 1.00 94.50 107 ASP A CA 1
ATOM 817 C C . ASP A 1 107 ? -10.687 -7.276 -6.877 1.00 94.50 107 ASP A C 1
ATOM 819 O O . ASP A 1 107 ? -10.295 -7.484 -8.022 1.00 94.50 107 ASP A O 1
ATOM 823 N N . ALA A 1 108 ? -9.905 -6.726 -5.941 1.00 94.62 108 ALA A N 1
ATOM 824 C CA . ALA A 1 108 ? -8.517 -6.311 -6.136 1.00 94.62 108 ALA A CA 1
ATOM 825 C C . ALA A 1 108 ? -7.481 -7.360 -5.666 1.00 94.62 108 ALA A C 1
ATOM 827 O O . ALA A 1 108 ? -6.292 -7.052 -5.580 1.00 94.62 108 ALA A O 1
ATOM 828 N N . GLY A 1 109 ? -7.905 -8.581 -5.309 1.00 93.81 109 GLY A N 1
ATOM 829 C CA . GLY A 1 109 ? -7.008 -9.668 -4.886 1.00 93.81 109 GLY A CA 1
ATOM 830 C C . GLY A 1 109 ? -6.264 -9.429 -3.562 1.00 93.81 109 GLY A C 1
ATOM 831 O O . GLY A 1 109 ? -5.255 -10.084 -3.275 1.00 93.81 109 GLY A O 1
ATOM 832 N N . LEU A 1 110 ? -6.725 -8.495 -2.723 1.00 94.00 110 LEU A N 1
ATOM 833 C CA . LEU A 1 110 ? -6.085 -8.166 -1.441 1.00 94.00 110 LEU A CA 1
ATOM 834 C C . LEU A 1 110 ? -6.207 -9.294 -0.407 1.00 94.00 110 LEU A C 1
ATOM 836 O O . LEU A 1 110 ? -5.398 -9.382 0.517 1.00 94.00 110 LEU A O 1
ATOM 840 N N . ASP A 1 111 ? -7.195 -10.172 -0.546 1.00 93.50 111 ASP A N 1
ATOM 841 C CA . ASP A 1 111 ? -7.327 -11.392 0.254 1.00 93.50 111 ASP A CA 1
ATOM 842 C C . ASP A 1 111 ? -6.237 -12.429 -0.073 1.00 93.50 111 ASP A C 1
ATOM 844 O O . ASP A 1 111 ? -5.835 -13.194 0.806 1.00 93.50 111 ASP A O 1
ATOM 848 N N . GLN A 1 112 ? -5.712 -12.414 -1.301 1.00 91.75 112 GLN A N 1
ATOM 849 C CA . GLN A 1 112 ? -4.692 -13.353 -1.783 1.00 91.75 112 GLN A CA 1
ATOM 850 C C . GLN A 1 112 ? -3.262 -12.835 -1.579 1.00 91.75 112 GLN A C 1
ATOM 852 O O . GLN A 1 112 ? -2.334 -13.621 -1.404 1.00 91.75 112 GLN A O 1
ATOM 857 N N . THR A 1 113 ? -3.086 -11.513 -1.548 1.00 92.06 113 THR A N 1
ATOM 858 C CA . THR A 1 113 ? -1.778 -10.835 -1.450 1.00 92.06 113 THR A CA 1
ATOM 859 C C . THR A 1 113 ? -1.420 -10.374 -0.032 1.00 92.06 113 THR A C 1
ATOM 861 O O . THR A 1 113 ? -0.429 -9.677 0.185 1.00 92.06 113 THR A O 1
ATOM 864 N N . GLY A 1 114 ? -2.222 -10.757 0.968 1.00 90.44 114 GLY A N 1
ATOM 865 C CA . GLY A 1 114 ? -2.005 -10.383 2.370 1.00 90.44 114 GLY A CA 1
ATOM 866 C C . GLY A 1 114 ? -2.458 -8.964 2.736 1.00 90.44 114 GLY A C 1
ATOM 867 O O . GLY A 1 114 ? -2.197 -8.515 3.852 1.00 90.44 114 GLY A O 1
ATOM 868 N N . GLY A 1 115 ? -3.175 -8.273 1.844 1.00 92.56 115 GLY A N 1
ATOM 869 C CA . GLY A 1 115 ? -3.796 -6.971 2.102 1.00 92.56 115 GLY A CA 1
ATOM 870 C C . GLY A 1 115 ? -4.982 -7.023 3.078 1.00 92.56 115 GLY A C 1
ATOM 871 O O . GLY A 1 115 ? -5.320 -6.011 3.692 1.00 92.56 115 GLY A O 1
ATOM 872 N N . VAL A 1 116 ? -5.587 -8.199 3.290 1.00 94.56 116 VAL A N 1
ATOM 873 C CA . VAL A 1 116 ? -6.627 -8.429 4.307 1.00 94.56 116 VAL A CA 1
ATOM 874 C C . VAL A 1 116 ? -6.256 -9.599 5.212 1.00 94.56 116 VAL A C 1
ATOM 876 O O . VAL A 1 116 ? -5.908 -10.683 4.757 1.00 94.56 116 VAL A O 1
ATOM 879 N N . SER A 1 117 ? -6.401 -9.406 6.526 1.00 94.44 117 SER A N 1
ATOM 880 C CA . SER A 1 117 ? -6.292 -10.491 7.505 1.00 94.44 117 SER A CA 1
ATOM 881 C C . SER A 1 117 ? -7.645 -10.784 8.146 1.00 94.44 117 SER A C 1
ATOM 883 O O . SER A 1 117 ? -8.272 -9.909 8.741 1.00 94.44 117 SER A O 1
ATOM 885 N N . PHE A 1 118 ? -8.059 -12.050 8.086 1.00 92.75 118 PHE A N 1
ATOM 886 C CA . PHE A 1 118 ? -9.274 -12.560 8.736 1.00 92.75 118 PHE A CA 1
ATOM 887 C C . PHE A 1 118 ? -9.035 -13.048 10.171 1.00 92.75 118 PHE A C 1
ATOM 889 O O . PHE A 1 118 ? -9.963 -13.483 10.844 1.00 92.75 118 PHE A O 1
ATOM 896 N N . ARG A 1 119 ? -7.784 -12.986 10.646 1.00 93.50 119 ARG A N 1
ATOM 897 C CA . ARG A 1 119 ? -7.375 -13.451 11.982 1.00 93.50 119 ARG A CA 1
ATOM 898 C C . ARG A 1 119 ? -7.005 -12.308 12.933 1.00 93.50 119 ARG A C 1
ATOM 900 O O . ARG A 1 119 ? -6.651 -12.567 14.079 1.00 93.50 119 ARG A O 1
ATOM 907 N N . LYS A 1 120 ? -7.043 -11.053 12.468 1.00 93.31 120 LYS A N 1
ATOM 908 C CA . LYS A 1 120 ? -6.745 -9.864 13.284 1.00 93.31 120 LYS A CA 1
ATOM 909 C C . LYS A 1 120 ? -7.988 -9.336 14.013 1.00 93.31 120 LYS A C 1
ATOM 911 O O . LYS A 1 120 ? -9.114 -9.723 13.717 1.00 93.31 120 LYS A O 1
ATOM 916 N N . GLY A 1 121 ? -7.769 -8.397 14.936 1.00 93.88 121 GLY A N 1
ATOM 917 C CA . GLY A 1 121 ? -8.844 -7.636 15.582 1.00 93.88 121 GLY A CA 1
ATOM 918 C C . GLY A 1 121 ? -9.600 -6.708 14.619 1.00 93.88 121 GLY A C 1
ATOM 919 O O . GLY A 1 121 ? -9.224 -6.557 13.451 1.00 93.88 121 GLY A O 1
ATOM 920 N N . CYS A 1 122 ? -10.652 -6.058 15.120 1.00 95.12 122 CYS A N 1
ATOM 921 C CA . CYS A 1 122 ? -11.606 -5.340 14.278 1.00 95.12 122 CYS A CA 1
ATOM 922 C C . CYS A 1 122 ? -11.007 -4.189 13.449 1.00 95.12 122 CYS A C 1
ATOM 924 O O . CYS A 1 122 ? -10.008 -3.579 13.833 1.00 95.12 122 CYS A O 1
ATOM 926 N N . PHE A 1 123 ? -11.612 -3.894 12.294 1.00 94.25 123 PHE A N 1
ATOM 927 C CA . PHE A 1 123 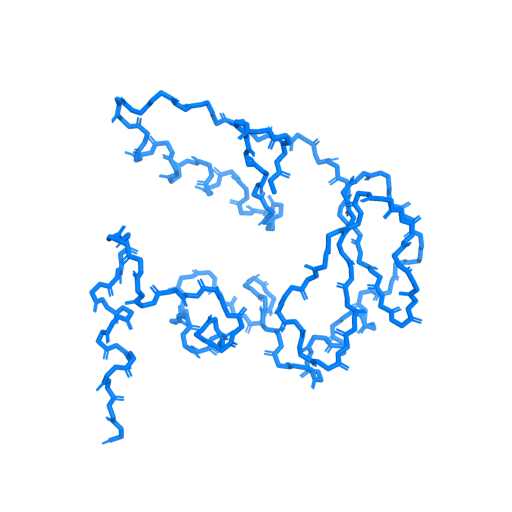? -11.300 -2.716 11.470 1.00 94.25 123 PHE A CA 1
ATOM 928 C C . PHE A 1 123 ? -12.543 -2.174 10.753 1.00 94.25 123 PHE A C 1
ATOM 930 O O . PHE A 1 123 ? -13.564 -2.855 10.654 1.00 94.25 123 PHE A O 1
ATOM 937 N N . VAL A 1 124 ? -12.460 -0.935 10.265 1.00 93.44 124 VAL A N 1
ATOM 938 C CA . VAL A 1 124 ? -13.556 -0.266 9.546 1.00 93.44 124 VAL A CA 1
ATOM 939 C C . VAL A 1 124 ? -13.918 -1.058 8.286 1.00 93.44 124 VAL A C 1
ATOM 941 O O . VAL A 1 124 ? -13.044 -1.405 7.501 1.00 93.44 124 VAL A O 1
ATOM 944 N N . GLY A 1 125 ? -15.204 -1.365 8.104 1.00 93.12 125 GLY A N 1
ATOM 945 C CA . GLY A 1 125 ? -15.696 -2.135 6.953 1.00 93.12 125 GLY A CA 1
ATOM 946 C C . GLY A 1 125 ? -15.523 -3.658 7.060 1.00 93.12 125 GLY A C 1
ATOM 947 O O . GLY A 1 125 ? -15.977 -4.373 6.168 1.00 93.12 125 GLY A O 1
ATOM 948 N N . GLN A 1 126 ? -14.941 -4.181 8.150 1.00 95.00 126 GLN A N 1
ATOM 949 C CA . GLN A 1 126 ? -14.661 -5.616 8.301 1.00 95.00 126 GLN A CA 1
ATOM 950 C C . GLN A 1 126 ? -15.891 -6.504 8.120 1.00 95.00 126 GLN A C 1
ATOM 952 O O . GLN A 1 126 ? -15.770 -7.584 7.553 1.00 95.00 126 GLN A O 1
A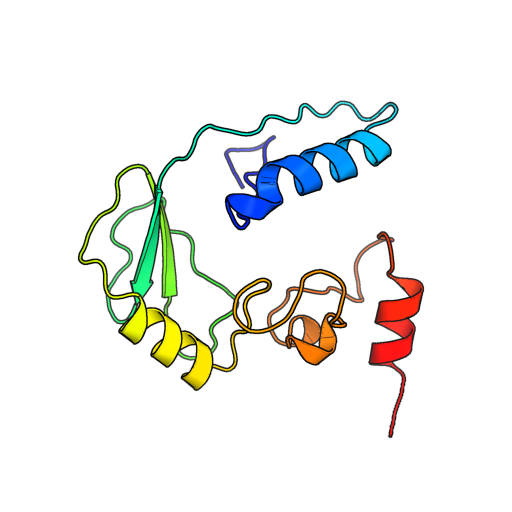TOM 957 N N . GLU A 1 127 ? -17.063 -6.093 8.607 1.00 94.94 127 GLU A N 1
ATOM 958 C CA . GLU A 1 127 ? -18.273 -6.910 8.486 1.00 94.94 127 GLU A CA 1
ATOM 959 C C . GLU A 1 127 ? -18.606 -7.194 7.017 1.00 94.94 127 GLU A C 1
ATOM 961 O O . GLU A 1 127 ? -18.884 -8.333 6.652 1.00 94.94 127 GLU A O 1
ATOM 966 N N . VAL A 1 128 ? -18.509 -6.175 6.164 1.00 94.00 128 VAL A N 1
ATOM 967 C CA . VAL A 1 128 ? -18.785 -6.294 4.730 1.00 94.00 128 VAL A CA 1
ATOM 968 C C . VAL A 1 128 ? -17.715 -7.145 4.043 1.00 94.00 128 VAL A C 1
ATOM 970 O O . VAL A 1 128 ? -18.054 -8.060 3.295 1.00 94.00 128 VAL A O 1
ATOM 973 N N . VAL A 1 129 ? -16.436 -6.923 4.365 1.00 94.19 129 VAL A N 1
ATOM 974 C CA . VAL A 1 129 ? -15.313 -7.725 3.840 1.00 94.19 129 VAL A CA 1
ATOM 975 C C . VAL A 1 129 ? -15.432 -9.197 4.258 1.00 94.19 129 VAL A C 1
ATOM 977 O O . VAL A 1 129 ? -15.229 -10.102 3.455 1.00 94.19 129 VAL A O 1
ATOM 980 N N . SER A 1 130 ? -15.814 -9.458 5.509 1.00 93.31 130 SER A N 1
ATOM 981 C CA . SER A 1 130 ? -16.035 -10.812 6.025 1.00 93.31 130 SER A CA 1
ATOM 982 C C . SER A 1 130 ? -17.226 -11.490 5.346 1.00 93.31 130 SER A C 1
ATOM 984 O O . SER A 1 130 ? -17.149 -12.673 5.011 1.00 93.31 130 SER A O 1
ATOM 986 N N . ARG A 1 131 ? -18.316 -10.750 5.093 1.00 93.12 131 ARG A N 1
ATOM 987 C CA . ARG A 1 131 ? -19.465 -11.257 4.330 1.00 93.12 131 ARG A CA 1
ATOM 988 C C . ARG A 1 131 ? -19.055 -11.644 2.915 1.00 93.12 131 ARG A C 1
ATOM 990 O O . ARG A 1 131 ? -19.432 -12.729 2.500 1.00 93.12 131 ARG A O 1
ATOM 997 N N . MET A 1 132 ? -18.266 -10.819 2.223 1.00 92.88 132 MET A N 1
ATOM 998 C CA . MET A 1 132 ? -17.722 -11.157 0.900 1.00 92.88 132 MET A CA 1
ATOM 999 C C . MET A 1 132 ? -16.892 -12.446 0.928 1.00 92.88 132 MET A C 1
ATOM 1001 O O . MET A 1 132 ? -17.155 -13.339 0.134 1.00 92.88 132 MET A O 1
ATOM 1005 N N . GLN A 1 133 ? -15.982 -12.605 1.897 1.00 92.50 133 GLN A N 1
ATOM 1006 C CA . GLN A 1 133 ? -15.142 -13.808 2.019 1.00 92.50 133 GLN A CA 1
ATOM 1007 C C . GLN A 1 133 ? -15.943 -15.113 2.143 1.00 92.50 133 GLN A C 1
ATOM 1009 O O . GLN A 1 133 ? -15.524 -16.153 1.641 1.00 92.50 133 GLN A O 1
ATOM 1014 N N . HIS A 1 134 ? -17.066 -15.076 2.863 1.00 89.81 134 HIS A N 1
ATOM 1015 C CA . HIS A 1 134 ? -17.906 -16.252 3.114 1.00 89.81 134 HIS A CA 1
ATOM 1016 C C . HIS A 1 134 ? -19.097 -16.346 2.164 1.00 89.81 134 HIS A C 1
ATOM 1018 O O . HIS A 1 134 ? -19.897 -17.279 2.269 1.00 89.81 134 HIS A O 1
ATOM 1024 N N . ARG A 1 135 ? -19.239 -15.385 1.250 1.00 83.25 135 ARG A N 1
ATOM 1025 C CA . ARG A 1 135 ? -20.242 -15.429 0.200 1.00 83.25 135 ARG A CA 1
ATOM 1026 C C . ARG A 1 135 ? -19.765 -16.444 -0.833 1.00 83.25 135 ARG A C 1
ATOM 1028 O O . ARG A 1 135 ? -19.098 -16.106 -1.802 1.00 83.25 135 ARG A O 1
ATOM 1035 N N . GLY A 1 136 ? -20.068 -17.710 -0.563 1.00 64.56 136 GLY A N 1
ATOM 1036 C CA . GLY A 1 136 ? -19.964 -18.775 -1.547 1.00 64.56 136 GLY A CA 1
ATOM 1037 C C . GLY A 1 136 ? -20.849 -18.462 -2.751 1.00 64.56 136 GLY A C 1
ATOM 1038 O O . GLY A 1 136 ? -21.870 -17.784 -2.609 1.00 64.56 136 GLY A O 1
ATOM 1039 N N . THR A 1 137 ? -20.408 -18.940 -3.911 1.00 49.59 137 THR A N 1
ATOM 1040 C CA . THR A 1 137 ? -21.210 -19.127 -5.131 1.00 49.59 137 THR A CA 1
ATOM 1041 C C . THR A 1 137 ? -22.677 -19.425 -4.851 1.00 49.59 137 THR A C 1
ATOM 1043 O O . THR A 1 137 ? -22.917 -20.336 -4.021 1.00 49.59 137 THR A O 1
#

Secondary structure (DSSP, 8-state):
--SSS-------TTTHHHHHHHHHHH-TT------PPPPPEEEEEESS--SSTTPEE-TT-SSS-EEEEEES--S---HHHHHHHHHHTT---BTTTB-TTSS-TTTTTTTTTTS--SSS---TTHHHHHHHHH---

Radius of gyration: 16.65 Å; chains: 1; bounding box: 41×36×41 Å

Foldseek 3Di:
DPPDPDDDDDDDPVCQVVVQVVVVVVCVVPPDDDDDDPAQDKDKDWPDDQPDPPWDFQLQADPTTMTIDGHHDDDDPDPVVVVVRCVVRLQDDDPPRHDPPPDQCVRRCCVVSVVDDPPDDDDPCVVVNVCVVPPDD